Protein AF-A0A9I9CJ62-F1 (afdb_monomer_lite)

Radius of gyration: 16.14 Å; chains: 1; bounding box: 42×41×37 Å

Secondary structure (DSSP, 8-state):
-EE--EE-TTT--EE--SSB--EEEEPPTT-SHHHHHHHHHHHHHHT--GGGPPPPEEEE--TT--B-S--SSPPTTSHHHHHH-----------S--SS------TTS---TTTTGGGHHHHHHHHTT-

Structure (mmCIF, N/CA/C/O backbone):
data_AF-A0A9I9CJ62-F1
#
_entry.id   AF-A0A9I9CJ62-F1
#
loop_
_atom_site.group_PDB
_atom_site.id
_atom_site.type_symbol
_atom_site.label_atom_id
_atom_site.label_alt_id
_atom_site.label_comp_id
_atom_site.label_asym_id
_atom_site.label_entity_id
_atom_site.label_seq_id
_atom_site.pdbx_PDB_ins_code
_atom_site.Cartn_x
_atom_site.Cartn_y
_atom_site.Cartn_z
_atom_site.occupancy
_atom_site.B_iso_or_equiv
_atom_site.auth_seq_id
_atom_site.auth_comp_id
_atom_site.auth_asym_id
_atom_site.auth_atom_id
_atom_site.pdbx_PDB_model_num
ATOM 1 N N . MET A 1 1 ? 5.105 10.582 -12.001 1.00 73.31 1 MET A N 1
ATOM 2 C CA . MET A 1 1 ? 5.337 9.740 -10.798 1.00 73.31 1 MET A CA 1
ATOM 3 C C . MET A 1 1 ? 6.834 9.697 -10.503 1.00 73.31 1 MET A C 1
ATOM 5 O O . MET A 1 1 ? 7.596 10.120 -11.362 1.00 73.31 1 MET A O 1
ATOM 9 N N . LYS A 1 2 ? 7.266 9.272 -9.307 1.00 86.75 2 LYS A N 1
ATOM 10 C CA . LYS A 1 2 ? 8.698 9.138 -8.959 1.00 86.75 2 LYS A CA 1
ATOM 11 C C . LYS A 1 2 ? 9.039 7.679 -8.663 1.00 86.75 2 LYS A C 1
ATOM 13 O O . LYS A 1 2 ? 8.138 6.901 -8.360 1.00 86.75 2 LYS A O 1
ATOM 18 N N . ARG A 1 3 ? 10.320 7.308 -8.740 1.00 90.50 3 ARG A N 1
ATOM 19 C CA . ARG A 1 3 ? 10.790 5.971 -8.348 1.00 90.50 3 ARG A CA 1
ATOM 20 C C . ARG A 1 3 ? 10.329 5.651 -6.923 1.00 90.50 3 ARG A C 1
ATOM 22 O O . ARG A 1 3 ? 10.517 6.469 -6.024 1.00 90.50 3 ARG A O 1
ATOM 29 N N . SER A 1 4 ? 9.707 4.488 -6.728 1.00 87.44 4 SER A N 1
AT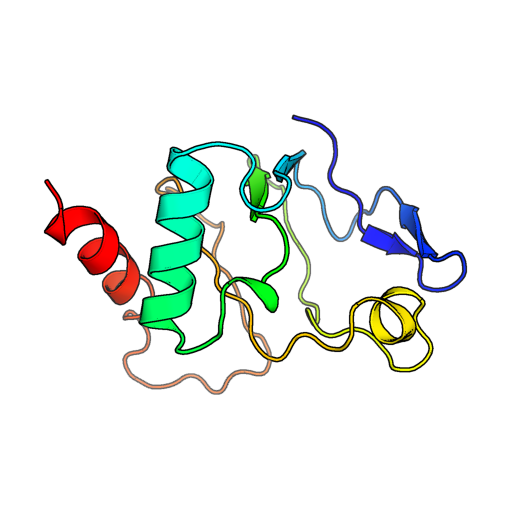OM 30 C CA . SER A 1 4 ? 9.293 4.051 -5.397 1.00 87.44 4 SER A CA 1
ATOM 31 C C . SER A 1 4 ? 10.512 3.727 -4.539 1.00 87.44 4 SER A C 1
ATOM 33 O O . SER A 1 4 ? 11.499 3.174 -5.022 1.00 87.44 4 SER A O 1
ATOM 35 N N . LEU A 1 5 ? 10.414 4.059 -3.256 1.00 83.94 5 LEU A N 1
ATOM 36 C CA . LEU A 1 5 ? 11.443 3.774 -2.266 1.00 83.94 5 LEU A CA 1
ATOM 37 C C . LEU A 1 5 ? 10.983 2.641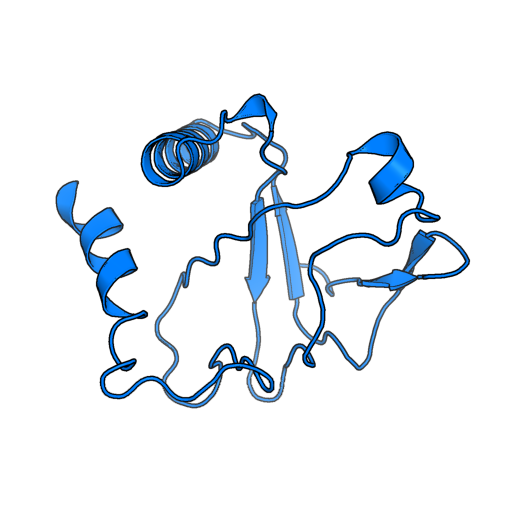 -1.345 1.00 83.94 5 LEU A C 1
ATOM 39 O O . LEU A 1 5 ? 9.782 2.381 -1.191 1.00 83.94 5 LEU A O 1
ATOM 43 N N . VAL A 1 6 ? 11.955 1.977 -0.733 1.00 78.38 6 VAL A N 1
ATOM 44 C CA . VAL A 1 6 ? 11.757 1.102 0.428 1.00 78.38 6 VAL A CA 1
ATOM 45 C C . VAL A 1 6 ? 12.431 1.744 1.636 1.00 78.38 6 VAL A C 1
ATOM 47 O O . VAL A 1 6 ? 13.410 2.474 1.473 1.00 78.38 6 VAL A O 1
ATOM 50 N N . SER A 1 7 ? 11.914 1.506 2.840 1.00 74.75 7 SER A N 1
ATOM 51 C CA . SER A 1 7 ? 12.589 1.966 4.057 1.00 74.75 7 SER A CA 1
ATOM 52 C C . SER A 1 7 ? 13.845 1.140 4.299 1.00 74.75 7 SER A C 1
ATOM 54 O O . SER A 1 7 ? 13.782 -0.087 4.379 1.00 74.75 7 SER A O 1
ATOM 56 N N . ASP A 1 8 ? 14.976 1.822 4.448 1.00 73.44 8 ASP A N 1
ATOM 57 C CA . ASP A 1 8 ? 16.202 1.207 4.931 1.00 73.44 8 ASP A CA 1
ATOM 58 C C . ASP A 1 8 ? 16.030 0.709 6.367 1.00 73.44 8 ASP A C 1
ATOM 60 O O . ASP A 1 8 ? 15.537 1.437 7.227 1.00 73.44 8 ASP A O 1
ATOM 64 N N . GLN A 1 9 ? 16.484 -0.507 6.653 1.00 64.50 9 GLN A N 1
ATOM 65 C CA . GLN A 1 9 ? 16.305 -1.114 7.975 1.00 64.50 9 GLN A CA 1
ATOM 66 C C . GLN A 1 9 ? 17.226 -0.520 9.049 1.00 64.50 9 GLN A C 1
ATOM 68 O O . GLN A 1 9 ? 16.964 -0.703 10.234 1.00 64.50 9 GLN A O 1
ATOM 73 N N . LYS A 1 10 ? 18.311 0.163 8.657 1.00 64.69 10 LYS A N 1
ATOM 74 C CA . LYS A 1 10 ? 19.288 0.739 9.596 1.00 64.69 10 LYS A CA 1
ATOM 75 C C . LYS A 1 10 ? 19.092 2.240 9.786 1.00 64.69 10 LYS A C 1
ATOM 77 O O . LYS A 1 10 ? 19.089 2.725 10.912 1.00 64.69 10 LYS A O 1
ATOM 82 N N . SER A 1 11 ? 18.936 2.972 8.689 1.00 61.94 11 SER A N 1
ATOM 83 C CA . SER A 1 11 ? 18.844 4.434 8.672 1.00 61.94 11 SER A CA 1
ATOM 84 C C . SER A 1 11 ? 17.415 4.967 8.586 1.00 61.94 11 SER A C 1
ATOM 86 O O . SER A 1 11 ? 17.224 6.171 8.738 1.00 61.94 11 SER A O 1
ATOM 88 N N . TRP A 1 12 ? 16.423 4.107 8.316 1.00 62.78 12 TRP A N 1
ATOM 89 C CA . TRP A 1 12 ? 15.007 4.462 8.122 1.00 62.78 12 TRP A CA 1
ATOM 90 C C . TRP A 1 12 ? 14.741 5.466 6.990 1.00 62.78 12 TRP A C 1
ATOM 92 O O . TRP A 1 12 ? 13.610 5.916 6.804 1.00 62.78 12 TRP A O 1
ATOM 102 N N . LYS A 1 13 ? 15.763 5.782 6.186 1.00 71.38 13 LYS A N 1
ATOM 103 C CA . LYS A 1 13 ? 15.654 6.621 4.991 1.00 71.38 13 LYS A CA 1
ATOM 104 C C . LYS A 1 13 ? 15.087 5.817 3.825 1.00 71.38 13 LYS A C 1
ATOM 106 O O . LYS A 1 13 ? 15.237 4.599 3.754 1.00 71.38 13 LYS A O 1
ATOM 111 N N . GLY A 1 14 ? 14.443 6.510 2.890 1.00 73.88 14 GLY A N 1
ATOM 112 C CA . GLY A 1 14 ? 13.988 5.893 1.650 1.00 73.88 14 GLY A CA 1
ATOM 113 C C . GLY A 1 14 ? 15.171 5.563 0.738 1.00 73.88 14 GLY A C 1
ATOM 114 O O . GLY A 1 14 ? 15.943 6.455 0.392 1.00 73.88 14 GLY A O 1
ATOM 115 N N . LEU A 1 15 ? 15.292 4.302 0.331 1.00 81.50 15 LEU A N 1
ATOM 116 C CA . LEU A 1 15 ? 16.310 3.828 -0.604 1.00 81.50 15 LEU A CA 1
ATOM 117 C C . LEU A 1 15 ? 15.679 3.320 -1.896 1.00 81.50 15 LEU A C 1
ATOM 119 O O . LEU A 1 15 ? 14.604 2.711 -1.897 1.00 81.50 15 LEU A O 1
ATOM 123 N N . VAL A 1 16 ? 16.378 3.551 -3.007 1.00 82.75 16 VAL A N 1
ATOM 124 C CA . VAL A 1 16 ? 16.083 2.871 -4.269 1.00 82.75 16 VAL A CA 1
ATOM 125 C C . VAL A 1 16 ? 16.454 1.402 -4.101 1.00 82.75 16 VAL A C 1
ATOM 127 O O . VAL A 1 16 ? 17.532 1.083 -3.609 1.00 82.75 16 VAL A O 1
ATOM 130 N N . SER A 1 17 ? 15.554 0.511 -4.506 1.00 85.69 17 SER A N 1
ATOM 131 C CA . SER A 1 17 ? 15.728 -0.929 -4.342 1.00 85.69 17 SER A CA 1
ATOM 132 C C . SER A 1 17 ? 15.608 -1.666 -5.672 1.00 85.69 17 SER A C 1
ATOM 134 O O . SER A 1 17 ? 14.870 -1.248 -6.571 1.00 85.69 17 SER A O 1
ATOM 136 N N . SER A 1 18 ? 16.325 -2.785 -5.776 1.00 87.75 18 SER A N 1
ATOM 137 C CA . SER A 1 18 ? 16.118 -3.819 -6.794 1.00 87.75 18 SER A CA 1
ATOM 138 C C . SER A 1 18 ? 14.924 -4.724 -6.469 1.00 87.75 18 SER A C 1
ATOM 140 O O . SER A 1 18 ? 14.365 -5.336 -7.375 1.00 87.75 18 SER A O 1
ATOM 142 N N . HIS A 1 19 ? 14.494 -4.772 -5.202 1.00 87.62 19 HIS A N 1
ATOM 143 C CA . HIS A 1 19 ? 13.354 -5.572 -4.752 1.00 87.62 19 HIS A CA 1
ATOM 144 C C . HIS A 1 19 ? 12.014 -4.909 -5.046 1.00 87.62 19 HIS A C 1
ATOM 146 O O . HIS A 1 19 ? 11.033 -5.610 -5.251 1.00 87.62 19 HIS A O 1
ATOM 152 N N . ARG A 1 20 ? 11.963 -3.570 -5.082 1.00 91.00 20 ARG A N 1
ATOM 153 C CA . ARG A 1 20 ? 10.782 -2.792 -5.474 1.00 91.00 20 ARG A CA 1
ATOM 154 C C . ARG A 1 20 ? 11.139 -1.876 -6.625 1.00 91.00 20 ARG A C 1
ATOM 156 O O . ARG A 1 20 ? 11.849 -0.886 -6.438 1.00 91.00 20 ARG A O 1
ATOM 163 N N . THR A 1 21 ? 10.612 -2.187 -7.802 1.00 93.38 21 THR A N 1
ATOM 164 C CA . THR A 1 21 ? 10.991 -1.496 -9.033 1.00 93.38 21 THR A CA 1
ATOM 165 C C . THR A 1 21 ? 9.890 -0.647 -9.658 1.00 93.38 21 THR A C 1
ATOM 167 O O . THR A 1 21 ? 10.073 -0.145 -10.760 1.00 93.38 21 THR A O 1
ATOM 170 N N . SER A 1 22 ? 8.799 -0.400 -8.932 1.00 93.75 22 SER A N 1
ATOM 171 C CA . SER A 1 22 ? 7.713 0.484 -9.361 1.00 93.75 22 SER A CA 1
ATOM 172 C C . SER A 1 22 ? 8.098 1.963 -9.395 1.00 93.75 22 SER A C 1
ATOM 174 O O . SER A 1 22 ? 9.054 2.422 -8.755 1.00 93.75 22 SER A O 1
ATOM 176 N N . THR A 1 23 ? 7.259 2.742 -10.068 1.00 95.25 23 THR A N 1
ATOM 177 C CA 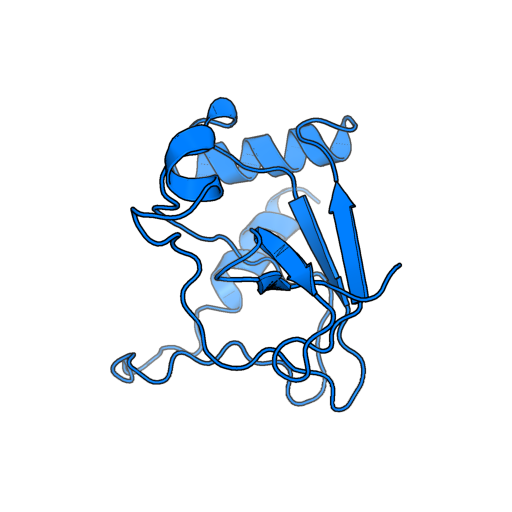. THR A 1 23 ? 7.086 4.166 -9.771 1.00 95.25 23 THR A CA 1
ATOM 178 C C . THR A 1 23 ? 5.826 4.371 -8.938 1.00 95.25 23 THR A C 1
ATOM 180 O O . THR A 1 23 ? 4.967 3.497 -8.857 1.00 95.25 23 THR A O 1
ATOM 183 N N . GLY A 1 24 ? 5.706 5.512 -8.269 1.00 93.38 24 GLY A N 1
ATOM 184 C CA . GLY A 1 24 ? 4.510 5.795 -7.497 1.00 93.38 24 GLY A CA 1
ATOM 185 C C . GLY A 1 24 ? 4.371 7.230 -7.029 1.00 93.38 24 GLY A C 1
ATOM 186 O O . GLY A 1 24 ? 5.171 8.119 -7.359 1.00 93.38 24 GLY A O 1
ATOM 187 N N . ARG A 1 25 ? 3.305 7.439 -6.260 1.00 93.06 25 ARG A N 1
ATOM 188 C CA . ARG A 1 25 ? 2.966 8.688 -5.586 1.00 93.06 25 ARG A CA 1
ATOM 189 C C . ARG A 1 25 ? 2.219 8.379 -4.295 1.00 93.06 25 ARG A C 1
ATOM 191 O O . ARG A 1 25 ? 1.318 7.550 -4.285 1.00 93.06 25 ARG A O 1
ATOM 198 N N . PHE A 1 26 ? 2.576 9.091 -3.235 1.00 92.56 26 PHE A N 1
ATOM 199 C CA . PHE A 1 26 ? 1.805 9.102 -2.002 1.00 92.56 26 PHE A CA 1
ATOM 200 C C . PHE A 1 26 ? 0.789 10.244 -2.052 1.00 92.56 26 PHE A C 1
ATOM 202 O O . PHE A 1 26 ? 1.140 11.365 -2.438 1.00 92.56 26 PHE A O 1
ATOM 209 N N . LEU A 1 27 ? -0.456 9.951 -1.698 1.00 94.50 27 LEU A N 1
ATOM 210 C CA . LEU A 1 27 ? -1.488 10.942 -1.438 1.00 94.50 27 LEU A CA 1
ATOM 211 C C . LEU A 1 27 ? -1.631 11.081 0.071 1.00 94.50 27 LEU A C 1
ATOM 213 O O . LEU A 1 27 ? -1.751 10.084 0.781 1.00 94.50 27 LEU A O 1
ATOM 217 N N . VAL A 1 28 ? -1.614 12.315 0.563 1.00 94.38 28 VAL A N 1
ATOM 218 C CA . VAL A 1 28 ? -1.828 12.558 1.993 1.00 94.38 28 VAL A CA 1
ATOM 219 C C . VAL A 1 28 ? -3.265 12.204 2.374 1.00 94.38 28 VAL A C 1
ATOM 221 O O . VAL A 1 28 ? -4.176 12.311 1.548 1.00 94.38 28 VAL A O 1
ATOM 224 N N . LYS A 1 29 ? -3.477 11.786 3.625 1.00 94.31 29 LYS A N 1
ATOM 225 C CA . LYS A 1 29 ? -4.815 11.432 4.105 1.00 94.31 29 LYS A CA 1
ATOM 226 C C . LYS A 1 29 ? -5.782 12.595 3.902 1.00 94.31 29 LYS A C 1
ATOM 228 O O . LYS A 1 29 ? -5.451 13.742 4.202 1.00 94.31 29 LYS A O 1
ATOM 233 N N . GLY A 1 30 ? -6.954 12.306 3.348 1.00 96.56 30 GLY A N 1
ATOM 234 C CA . GLY A 1 30 ? -7.986 13.300 3.092 1.00 96.56 30 GLY A CA 1
ATOM 235 C C . GLY A 1 30 ? -7.602 14.418 2.115 1.00 96.56 30 GLY A C 1
ATOM 236 O O . GLY A 1 30 ? -8.246 15.468 2.142 1.00 96.56 30 GLY A O 1
ATOM 237 N N . GLN A 1 31 ? -6.602 14.213 1.242 1.00 97.06 31 GLN A N 1
ATOM 238 C CA . GLN A 1 31 ? -6.047 15.243 0.345 1.00 97.06 31 GLN A CA 1
ATOM 239 C C . GLN A 1 31 ? -7.106 16.029 -0.448 1.00 97.06 31 GLN A C 1
ATOM 241 O O . GLN A 1 31 ? -6.968 17.232 -0.648 1.00 97.06 31 GLN A O 1
ATOM 246 N N . ASN A 1 32 ? -8.152 15.362 -0.940 1.00 97.44 32 ASN A N 1
ATOM 247 C CA . ASN A 1 32 ? -9.269 15.991 -1.647 1.00 97.44 32 ASN A CA 1
ATOM 248 C C . ASN A 1 32 ? -10.571 15.196 -1.433 1.00 97.44 32 ASN A C 1
ATOM 250 O O . ASN A 1 32 ? -10.574 14.155 -0.776 1.00 97.44 32 ASN A O 1
ATOM 254 N N . GLN A 1 33 ? -11.690 15.687 -1.978 1.00 97.81 33 GLN A N 1
ATOM 255 C CA . GLN A 1 33 ? -13.004 15.060 -1.789 1.00 97.81 33 GLN A CA 1
ATOM 256 C C . GLN A 1 33 ? -13.068 13.627 -2.335 1.00 97.81 33 GLN A C 1
ATOM 258 O O . GLN A 1 33 ? -13.718 12.777 -1.732 1.00 97.81 33 GLN A O 1
ATOM 263 N N . LEU A 1 34 ? -12.387 13.335 -3.446 1.00 96.50 34 LEU A N 1
ATOM 264 C CA . LEU A 1 34 ? -12.329 11.981 -3.995 1.00 96.50 34 LEU A CA 1
ATOM 265 C C . LEU A 1 34 ? -11.586 11.031 -3.048 1.00 96.50 34 LEU A C 1
ATOM 267 O O . LEU A 1 34 ? -12.129 9.985 -2.706 1.00 96.50 34 LEU A O 1
ATOM 271 N N . VAL A 1 35 ? -10.399 11.423 -2.579 1.00 96.94 35 VAL A N 1
ATOM 272 C CA . VAL A 1 35 ? -9.593 10.638 -1.630 1.00 96.94 35 VAL A CA 1
ATOM 273 C C . VAL A 1 35 ? -10.377 10.361 -0.347 1.00 96.94 35 VAL A C 1
ATOM 275 O O . VAL A 1 35 ? -10.473 9.208 0.054 1.00 96.94 35 VAL A O 1
ATOM 278 N N . ARG A 1 36 ? -11.050 11.373 0.220 1.00 97.81 36 ARG A N 1
ATOM 279 C CA . ARG A 1 36 ? -11.896 11.199 1.415 1.00 97.81 36 ARG A CA 1
ATOM 280 C C . ARG A 1 36 ? -13.029 10.195 1.205 1.00 97.81 36 ARG A C 1
ATOM 282 O O . ARG A 1 36 ? -13.324 9.412 2.101 1.00 97.81 36 ARG A O 1
ATOM 289 N N . ARG A 1 37 ? -13.674 10.204 0.032 1.00 98.12 37 ARG A N 1
ATOM 290 C CA . ARG A 1 37 ? -14.730 9.227 -0.289 1.00 98.12 37 ARG A CA 1
ATOM 291 C C . ARG A 1 37 ? -14.179 7.805 -0.366 1.00 98.12 37 ARG A C 1
ATOM 293 O O . ARG A 1 37 ? -14.821 6.895 0.144 1.00 98.12 37 ARG A O 1
ATOM 300 N N . ILE A 1 38 ? -13.006 7.624 -0.971 1.00 96.81 38 ILE A N 1
ATOM 301 C CA . ILE A 1 38 ? -12.342 6.316 -1.059 1.00 96.81 38 ILE A CA 1
ATOM 302 C C . ILE A 1 38 ? -11.966 5.820 0.342 1.00 96.81 38 ILE A C 1
ATOM 304 O O . ILE A 1 38 ? -12.326 4.708 0.708 1.00 96.81 38 ILE A O 1
ATOM 308 N N . GLU A 1 39 ? -11.307 6.655 1.148 1.00 97.50 39 GLU A N 1
ATOM 309 C CA . GLU A 1 39 ? -10.911 6.319 2.524 1.00 97.50 39 GLU A CA 1
ATOM 310 C C . GLU A 1 39 ? -12.122 5.951 3.393 1.00 97.50 39 GLU A C 1
ATOM 312 O O . GLU A 1 39 ? -12.070 4.966 4.127 1.00 97.50 39 GLU A O 1
ATOM 317 N N . LYS A 1 40 ? -13.240 6.677 3.254 1.00 97.56 40 LYS A N 1
ATOM 318 C CA . LYS A 1 40 ? -14.491 6.357 3.953 1.00 97.56 40 LYS A CA 1
ATOM 319 C C . LYS A 1 40 ? -15.037 4.978 3.564 1.00 97.56 40 LYS A C 1
ATOM 321 O O . LYS A 1 40 ? -15.366 4.199 4.449 1.00 97.56 40 LYS A O 1
ATOM 326 N N . ARG A 1 41 ? -15.080 4.649 2.268 1.00 97.31 41 ARG A N 1
ATOM 327 C CA . ARG A 1 41 ? -15.532 3.323 1.800 1.00 97.31 41 ARG A CA 1
ATOM 328 C C . ARG A 1 41 ? -14.630 2.196 2.303 1.00 97.31 41 ARG A C 1
ATOM 330 O O . ARG A 1 41 ? -15.120 1.133 2.663 1.00 97.31 41 ARG A O 1
ATOM 337 N N . ILE A 1 42 ? -13.316 2.426 2.353 1.00 95.94 42 ILE A N 1
ATOM 338 C CA . ILE A 1 42 ? -12.362 1.463 2.923 1.00 95.94 42 ILE A CA 1
ATOM 339 C C . ILE A 1 42 ? -12.665 1.241 4.407 1.00 95.94 42 ILE A C 1
ATOM 341 O O . ILE A 1 42 ? -12.696 0.095 4.853 1.00 95.94 42 ILE A O 1
ATOM 345 N N . ALA A 1 43 ? -12.913 2.310 5.163 1.00 96.19 43 ALA A N 1
ATOM 346 C CA . ALA A 1 43 ? -13.257 2.208 6.577 1.00 96.19 43 ALA A CA 1
ATOM 347 C C . ALA A 1 43 ? -14.566 1.437 6.804 1.00 96.19 43 ALA A C 1
ATOM 349 O O . ALA A 1 43 ? -14.611 0.546 7.647 1.00 96.19 43 ALA A O 1
ATOM 350 N N . GLU A 1 44 ? -15.600 1.719 6.008 1.00 96.12 44 GLU A N 1
ATOM 351 C CA . GLU A 1 44 ? -16.883 1.004 6.049 1.00 96.12 44 GLU A CA 1
ATOM 352 C C . GLU A 1 44 ? -16.718 -0.488 5.716 1.00 96.12 44 GLU A C 1
ATOM 354 O O . GLU A 1 44 ? -17.256 -1.335 6.420 1.00 96.12 44 GLU A O 1
ATOM 359 N N . PHE A 1 45 ? -15.923 -0.823 4.695 1.00 94.94 45 PHE A N 1
ATOM 360 C CA . PHE A 1 45 ? -15.679 -2.209 4.281 1.00 94.94 45 PHE A CA 1
ATOM 361 C C . PHE A 1 45 ? -14.854 -3.010 5.297 1.00 94.94 45 PHE A C 1
ATOM 363 O O . PHE A 1 45 ? -15.083 -4.198 5.507 1.00 94.94 45 PHE A O 1
ATOM 370 N N . THR A 1 46 ? -13.855 -2.371 5.906 1.00 91.31 46 THR A N 1
ATOM 371 C CA . THR A 1 46 ? -12.913 -3.038 6.818 1.00 91.31 46 THR A CA 1
ATOM 372 C C . THR A 1 46 ? -13.336 -2.979 8.282 1.00 91.31 46 THR A C 1
ATOM 374 O O . THR A 1 46 ? -12.730 -3.663 9.103 1.00 91.31 46 THR A O 1
ATOM 377 N N . PHE A 1 47 ? -14.340 -2.162 8.614 1.00 95.19 47 PHE A N 1
ATOM 378 C CA . PHE A 1 47 ? -14.711 -1.793 9.984 1.00 95.19 47 PHE A CA 1
ATOM 379 C C . PHE A 1 47 ? -13.558 -1.159 10.789 1.00 95.19 47 PHE A C 1
ATOM 381 O O . PHE A 1 47 ? -13.556 -1.190 12.020 1.00 95.19 47 PHE A O 1
ATOM 388 N N . ILE A 1 48 ? -12.572 -0.567 10.105 1.00 94.31 48 ILE A N 1
ATOM 389 C CA . ILE A 1 48 ? -11.442 0.145 10.714 1.00 94.31 48 ILE A CA 1
ATOM 390 C C . ILE A 1 48 ? -11.651 1.655 10.519 1.00 94.31 48 ILE A C 1
ATOM 392 O O . ILE A 1 48 ? -11.840 2.080 9.380 1.00 94.31 48 ILE A O 1
ATOM 396 N N . PRO A 1 49 ? -11.583 2.493 11.574 1.00 96.50 49 PRO A N 1
ATOM 397 C CA . PRO A 1 49 ? -11.763 3.940 11.440 1.00 96.50 49 PRO A CA 1
ATOM 398 C C . PRO A 1 49 ? -10.758 4.590 10.476 1.00 96.50 49 PRO A C 1
ATOM 400 O O . PRO A 1 49 ? -9.594 4.185 10.400 1.00 96.50 49 PRO A O 1
ATOM 403 N N . VAL A 1 50 ? -11.180 5.645 9.771 1.00 96.25 50 VAL A N 1
ATOM 404 C CA . VAL A 1 50 ? -10.340 6.384 8.802 1.00 96.25 50 VAL A CA 1
ATOM 405 C C . VAL A 1 50 ? -9.084 6.959 9.473 1.00 96.25 50 VAL A C 1
ATOM 407 O O . VAL A 1 50 ? -8.019 7.085 8.864 1.00 96.25 50 VAL A O 1
ATOM 410 N N . GLU A 1 51 ? -9.180 7.290 10.757 1.00 94.81 51 GLU A N 1
ATOM 411 C CA . GLU A 1 51 ? -8.100 7.821 11.581 1.00 94.81 51 GLU A CA 1
ATOM 412 C C . GLU A 1 51 ? -6.918 6.848 11.662 1.00 94.81 51 GLU A C 1
ATOM 414 O O . GLU A 1 51 ? -5.771 7.301 11.643 1.00 94.81 51 GLU A O 1
ATOM 419 N N . ASN A 1 52 ? -7.191 5.541 11.643 1.00 93.62 52 ASN A N 1
ATOM 420 C CA . ASN A 1 52 ? -6.201 4.467 11.708 1.00 93.62 52 ASN A CA 1
ATOM 421 C C . ASN A 1 52 ? -5.567 4.157 10.340 1.00 93.62 52 ASN A C 1
ATOM 423 O O . ASN A 1 52 ? -4.576 3.431 10.272 1.00 93.62 52 ASN A O 1
ATOM 427 N N . GLY A 1 53 ? -6.126 4.691 9.251 1.00 91.75 53 GLY A N 1
ATOM 428 C CA . GLY A 1 53 ? -5.586 4.539 7.906 1.00 91.75 53 GLY A CA 1
ATOM 429 C C . GLY A 1 53 ? -4.367 5.430 7.642 1.00 91.75 53 GLY A C 1
ATOM 430 O O . GLY A 1 53 ? -4.300 6.592 8.067 1.00 91.75 53 GLY A O 1
ATOM 431 N N . GLU A 1 54 ? -3.421 4.889 6.872 1.00 92.38 54 GLU A N 1
ATOM 432 C CA . GLU A 1 54 ? -2.381 5.669 6.197 1.00 92.38 54 GLU A CA 1
ATOM 433 C C . GLU A 1 54 ? -2.948 6.368 4.948 1.00 92.38 54 GLU A C 1
ATOM 435 O O . GLU A 1 54 ? -3.985 5.977 4.413 1.00 92.38 54 GLU A O 1
ATOM 440 N N . GLY A 1 55 ? -2.245 7.390 4.449 1.00 93.06 55 GLY A N 1
ATOM 441 C CA . GLY A 1 55 ? -2.551 7.970 3.138 1.00 93.06 55 GLY A CA 1
ATOM 442 C C . GLY A 1 55 ? -2.361 6.961 1.994 1.00 93.06 55 GLY A C 1
ATOM 443 O O . GLY A 1 55 ? -1.625 5.979 2.115 1.00 93.06 55 GLY A O 1
ATOM 444 N N . LEU A 1 56 ? -3.022 7.198 0.860 1.00 95.56 56 LEU A N 1
ATOM 445 C CA . LEU A 1 56 ? -3.036 6.247 -0.253 1.00 95.56 56 LEU A CA 1
ATOM 446 C C . LEU A 1 56 ? -1.691 6.207 -0.996 1.00 95.56 56 LEU A C 1
ATOM 448 O O . LEU A 1 56 ? -1.158 7.233 -1.425 1.00 95.56 56 LEU A O 1
ATOM 452 N N . SER A 1 57 ? -1.173 4.998 -1.224 1.00 94.50 57 SER A N 1
ATOM 453 C CA . SER A 1 57 ? 0.029 4.758 -2.029 1.00 94.50 57 SER A CA 1
ATOM 454 C C . SER A 1 57 ? -0.356 4.272 -3.425 1.00 94.50 57 SER A C 1
ATOM 456 O O . SER A 1 57 ? -0.802 3.140 -3.593 1.00 94.50 57 SER A O 1
ATOM 458 N N . ILE A 1 58 ? -0.187 5.129 -4.433 1.00 94.81 58 ILE A N 1
ATOM 459 C CA . ILE A 1 58 ? -0.422 4.783 -5.839 1.00 94.81 58 ILE A CA 1
ATOM 460 C C . ILE A 1 58 ? 0.875 4.243 -6.425 1.00 94.81 58 ILE A C 1
ATOM 462 O O . ILE A 1 58 ? 1.904 4.924 -6.380 1.00 94.81 58 ILE A O 1
ATOM 466 N N . LEU A 1 59 ? 0.815 3.044 -7.002 1.00 94.50 59 LEU A N 1
ATOM 467 C CA . LEU A 1 59 ? 1.955 2.354 -7.596 1.00 94.50 59 LEU A CA 1
ATOM 468 C C . LEU A 1 59 ? 1.668 2.012 -9.052 1.00 94.50 59 LEU A C 1
ATOM 470 O O . LEU A 1 59 ? 0.578 1.560 -9.385 1.00 94.50 59 LEU A O 1
ATOM 474 N N . HIS A 1 60 ? 2.672 2.211 -9.895 1.00 94.25 60 HIS A N 1
ATOM 475 C CA . HIS A 1 60 ? 2.643 1.884 -11.309 1.00 94.25 60 HIS A CA 1
ATOM 476 C C . HIS A 1 60 ? 3.842 0.999 -11.644 1.00 94.25 60 HIS A C 1
ATOM 478 O O . HIS A 1 60 ? 4.986 1.344 -11.318 1.00 94.25 60 HIS A O 1
ATOM 484 N N . TYR A 1 61 ? 3.548 -0.139 -12.268 1.00 93.44 61 TYR A N 1
ATOM 485 C CA . TYR A 1 61 ? 4.510 -1.155 -12.667 1.00 93.44 61 TYR A CA 1
ATOM 486 C C . TYR A 1 61 ? 4.499 -1.272 -14.187 1.00 93.44 61 TYR A C 1
ATOM 488 O O . TYR A 1 61 ? 3.472 -1.593 -14.779 1.00 93.44 61 TYR A O 1
ATOM 496 N N . GLU A 1 62 ? 5.644 -1.017 -14.806 1.00 94.38 62 GLU A N 1
ATOM 497 C CA . GLU A 1 62 ? 5.869 -1.322 -16.218 1.00 94.38 62 GLU A CA 1
ATOM 498 C C . GLU A 1 62 ? 6.223 -2.802 -16.414 1.00 94.38 62 GLU A C 1
ATOM 500 O O . GLU A 1 62 ? 6.497 -3.532 -15.456 1.00 94.38 62 GLU A O 1
ATOM 505 N N . VAL A 1 63 ? 6.254 -3.248 -17.672 1.00 94.12 63 VAL A N 1
ATOM 506 C CA . VAL A 1 63 ? 6.674 -4.610 -18.027 1.00 94.12 63 VAL A CA 1
ATOM 507 C C . VAL A 1 63 ? 8.055 -4.905 -17.428 1.00 94.12 63 VAL A C 1
ATOM 509 O O . VAL A 1 63 ? 8.995 -4.126 -17.569 1.00 94.12 63 VAL A O 1
ATOM 512 N N . GLY A 1 64 ? 8.166 -6.033 -16.723 1.00 92.69 64 GLY A N 1
ATOM 513 C CA . GLY A 1 64 ? 9.390 -6.453 -16.033 1.00 92.69 64 GLY A CA 1
ATOM 514 C C . GLY A 1 64 ? 9.619 -5.811 -14.658 1.00 92.69 64 GLY A C 1
ATOM 515 O O . GLY A 1 64 ? 10.538 -6.221 -13.945 1.00 92.69 64 GLY A O 1
ATOM 516 N N . GLN A 1 65 ? 8.796 -4.844 -14.235 1.00 94.56 65 GLN A N 1
ATOM 517 C CA . GLN A 1 65 ? 8.853 -4.314 -12.874 1.00 94.56 65 GLN A CA 1
ATOM 518 C C . GLN A 1 65 ? 8.140 -5.237 -11.881 1.00 94.56 65 GLN A C 1
ATOM 520 O O . GLN A 1 65 ? 7.210 -5.964 -12.219 1.00 94.56 65 GLN A O 1
ATOM 525 N N . LYS A 1 66 ? 8.588 -5.207 -10.625 1.00 90.94 66 LYS A N 1
ATOM 526 C CA . LYS A 1 66 ? 8.139 -6.129 -9.583 1.00 90.94 66 LYS A CA 1
ATOM 527 C C . LYS A 1 66 ? 8.245 -5.538 -8.187 1.00 90.94 66 LYS A C 1
ATOM 529 O O . LYS A 1 66 ? 8.917 -4.526 -7.954 1.00 90.94 66 LYS A O 1
ATOM 534 N N . PHE A 1 67 ? 7.588 -6.216 -7.255 1.00 92.06 67 PHE A N 1
ATOM 535 C CA . PHE A 1 67 ? 7.908 -6.136 -5.842 1.00 92.06 67 PHE A CA 1
ATOM 536 C C . PHE A 1 67 ? 8.086 -7.558 -5.313 1.00 92.06 67 PHE A C 1
ATOM 538 O O . PHE A 1 67 ? 7.145 -8.348 -5.350 1.00 92.06 67 PHE A O 1
ATOM 545 N N . ASP A 1 68 ? 9.295 -7.891 -4.868 1.00 91.12 68 ASP A N 1
ATOM 546 C CA . ASP A 1 68 ? 9.574 -9.192 -4.265 1.00 91.12 68 ASP A CA 1
ATOM 547 C C . ASP A 1 68 ? 8.708 -9.421 -3.003 1.00 91.12 68 ASP A C 1
ATOM 549 O O . ASP A 1 68 ? 8.320 -8.450 -2.334 1.00 91.12 68 ASP A O 1
ATOM 553 N N . PRO A 1 69 ? 8.389 -10.686 -2.659 1.00 88.88 69 PRO A N 1
ATOM 554 C CA . PRO A 1 69 ? 7.596 -11.011 -1.477 1.00 88.88 69 PRO A CA 1
ATOM 555 C C . PRO A 1 69 ? 8.164 -10.386 -0.198 1.00 88.88 69 PRO A C 1
ATOM 557 O O . PRO A 1 69 ? 9.360 -10.474 0.079 1.00 88.88 69 PRO A O 1
ATOM 560 N N . HIS A 1 70 ? 7.292 -9.761 0.588 1.00 89.25 70 HIS A N 1
ATOM 561 C CA . HIS A 1 70 ? 7.649 -9.050 1.812 1.00 89.25 70 HIS A CA 1
ATOM 562 C C . HIS A 1 70 ? 6.465 -9.016 2.782 1.00 89.25 70 HIS A C 1
ATOM 564 O O . HIS A 1 70 ? 5.349 -9.417 2.448 1.00 89.25 70 HIS A O 1
ATOM 570 N N . TYR A 1 71 ? 6.730 -8.507 3.982 1.00 88.62 71 TYR A N 1
ATOM 571 C CA . TYR A 1 71 ? 5.712 -8.205 4.975 1.00 88.62 71 TYR A CA 1
ATOM 572 C C . TYR A 1 71 ? 5.429 -6.704 5.008 1.00 88.62 71 TYR A C 1
ATOM 574 O O . TYR A 1 71 ? 6.361 -5.901 4.984 1.00 88.62 71 TYR A O 1
ATOM 582 N N . ASP A 1 72 ? 4.151 -6.340 5.109 1.00 88.25 72 ASP A N 1
ATOM 583 C CA . ASP A 1 72 ? 3.730 -4.942 5.259 1.00 88.25 72 ASP A CA 1
ATOM 584 C C . ASP A 1 72 ? 3.900 -4.429 6.695 1.00 88.25 72 ASP A C 1
ATOM 586 O O . ASP A 1 72 ? 3.955 -3.214 6.908 1.00 88.25 72 ASP A O 1
ATOM 590 N N . TYR A 1 73 ? 3.985 -5.337 7.673 1.00 84.94 73 TYR A N 1
ATOM 591 C CA . TYR A 1 73 ? 4.161 -4.987 9.076 1.00 84.94 73 TYR A CA 1
ATOM 592 C C . TYR A 1 73 ? 5.563 -4.432 9.346 1.00 84.94 73 TYR A C 1
ATOM 594 O O . TYR A 1 73 ? 6.565 -4.817 8.740 1.00 84.94 73 TYR A O 1
ATOM 602 N N . SER A 1 74 ? 5.633 -3.526 10.312 1.00 84.38 74 SER A N 1
ATOM 603 C CA . SER A 1 74 ? 6.880 -2.919 10.759 1.00 84.38 74 SER A CA 1
ATOM 604 C C . SER A 1 74 ? 7.507 -3.743 11.881 1.00 84.38 74 SER A C 1
ATOM 606 O O . SER A 1 74 ? 6.802 -4.297 12.725 1.00 84.38 74 SER A O 1
ATOM 608 N N . ARG A 1 75 ? 8.841 -3.831 11.916 1.00 85.06 75 ARG A N 1
ATOM 609 C CA . ARG A 1 75 ? 9.543 -4.459 13.047 1.00 85.06 75 ARG A CA 1
ATOM 610 C C . ARG A 1 75 ? 9.409 -3.590 14.306 1.00 85.06 75 ARG A C 1
ATOM 612 O O . ARG A 1 75 ? 9.450 -2.366 14.151 1.00 85.06 75 ARG A O 1
ATOM 619 N N . PRO A 1 76 ? 9.305 -4.160 15.519 1.00 85.88 76 PRO A N 1
ATOM 620 C CA . PRO A 1 76 ? 9.154 -3.384 16.756 1.00 85.88 76 PRO A CA 1
ATOM 621 C C . PRO A 1 76 ? 10.237 -2.314 16.967 1.00 85.88 76 PRO A C 1
ATOM 623 O O . PRO A 1 76 ? 9.992 -1.251 17.535 1.00 85.88 76 PRO A O 1
ATOM 626 N N . GLU A 1 77 ? 11.446 -2.563 16.468 1.00 84.06 77 GLU A N 1
ATOM 627 C CA . GLU A 1 77 ? 12.587 -1.658 16.602 1.00 84.06 77 GLU A CA 1
ATOM 628 C C . GLU A 1 77 ? 12.520 -0.462 15.642 1.00 84.06 77 GLU A C 1
ATOM 630 O O . GLU A 1 77 ? 13.250 0.516 15.831 1.00 84.06 77 GLU A O 1
ATOM 635 N N . SER A 1 78 ? 11.651 -0.529 14.629 1.00 81.44 78 SER A N 1
ATOM 636 C CA . SER A 1 78 ? 11.556 0.466 13.566 1.00 81.44 78 SER A CA 1
ATOM 637 C C . SER A 1 78 ? 10.981 1.797 14.014 1.00 81.44 78 SER A C 1
ATOM 639 O O . SER A 1 78 ? 10.091 1.867 14.862 1.00 81.44 78 SER A O 1
ATOM 641 N N . PHE A 1 79 ? 11.458 2.868 13.377 1.00 80.69 79 PHE A N 1
ATOM 642 C CA . PHE A 1 79 ? 10.906 4.203 13.581 1.00 80.69 79 PHE A CA 1
ATOM 643 C C . PHE A 1 79 ? 9.398 4.237 13.296 1.00 80.69 79 PHE A C 1
ATOM 645 O O . PHE A 1 79 ? 8.635 4.769 14.099 1.00 80.69 79 PHE A O 1
ATOM 652 N N . ASN A 1 80 ? 8.962 3.603 12.202 1.00 79.62 80 ASN A N 1
ATOM 653 C CA . ASN A 1 80 ? 7.549 3.535 11.828 1.00 79.62 80 ASN A CA 1
ATOM 654 C C . ASN A 1 80 ? 6.709 2.840 12.903 1.00 79.62 80 ASN A C 1
ATOM 656 O O . ASN A 1 80 ? 5.688 3.387 13.294 1.00 79.62 80 ASN A O 1
ATOM 660 N N . PHE A 1 81 ? 7.154 1.699 13.443 1.00 84.75 81 PHE A N 1
ATOM 661 C CA . PHE A 1 81 ? 6.414 1.016 14.509 1.00 84.75 81 PHE A CA 1
ATOM 662 C C . PHE A 1 81 ? 6.248 1.906 15.744 1.00 84.75 81 PHE A C 1
ATOM 664 O O . PHE A 1 81 ? 5.158 2.021 16.293 1.00 84.75 81 PHE A O 1
ATOM 671 N N . LYS A 1 82 ? 7.327 2.577 16.159 1.00 83.94 82 LYS A N 1
ATOM 672 C CA . LYS A 1 82 ? 7.336 3.417 17.365 1.00 83.94 82 LYS A CA 1
ATOM 673 C C . LYS A 1 82 ? 6.520 4.704 17.228 1.00 83.94 82 LYS A C 1
ATOM 675 O O . LYS A 1 82 ? 6.113 5.254 18.243 1.00 83.94 82 LYS A O 1
ATOM 680 N N . THR A 1 83 ? 6.315 5.198 16.007 1.00 79.88 83 THR A N 1
ATOM 681 C CA . THR A 1 83 ? 5.677 6.505 15.758 1.00 79.88 83 THR A CA 1
ATOM 682 C C . THR A 1 83 ? 4.291 6.411 15.131 1.00 79.88 83 THR A C 1
ATOM 684 O O . THR A 1 83 ? 3.428 7.219 15.455 1.00 79.88 83 THR A O 1
ATOM 687 N N . LEU A 1 84 ? 4.068 5.435 14.253 1.00 82.00 84 LEU A N 1
ATOM 688 C CA . LEU A 1 84 ? 2.824 5.238 13.503 1.00 82.00 84 LEU A CA 1
ATOM 689 C C . LEU A 1 84 ? 2.059 3.983 13.952 1.00 82.00 84 LEU A C 1
ATOM 691 O O . LEU A 1 84 ? 0.919 3.786 13.542 1.00 82.00 84 LEU A O 1
ATOM 695 N N . GLY A 1 85 ? 2.667 3.142 14.794 1.00 86.94 85 GLY A N 1
ATOM 696 C CA . GLY A 1 85 ? 2.090 1.876 15.233 1.00 86.94 85 GLY A CA 1
ATOM 697 C C . GLY A 1 85 ? 2.294 0.738 14.229 1.00 86.94 85 GLY A C 1
ATOM 698 O O . GLY A 1 85 ? 3.156 0.785 13.349 1.00 86.94 85 GLY A O 1
ATOM 699 N N . GLN A 1 86 ? 1.513 -0.331 14.396 1.00 90.75 86 GLN A N 1
ATOM 700 C CA . GLN A 1 86 ? 1.607 -1.543 13.583 1.00 90.75 86 GLN A CA 1
ATOM 701 C C . GLN A 1 86 ? 0.476 -1.629 12.558 1.00 90.75 86 GLN A C 1
ATOM 703 O O . GLN A 1 86 ? -0.689 -1.416 12.891 1.00 90.75 86 GLN A O 1
ATOM 708 N N . ARG A 1 87 ? 0.806 -2.052 11.332 1.00 90.38 87 ARG A N 1
ATOM 709 C CA . ARG A 1 87 ? -0.205 -2.433 10.340 1.00 90.38 87 ARG A CA 1
ATOM 710 C C . ARG A 1 87 ? -0.816 -3.777 10.710 1.00 90.38 87 ARG A C 1
ATOM 712 O O . ARG A 1 87 ? -0.102 -4.772 10.809 1.00 90.38 87 ARG A O 1
ATOM 719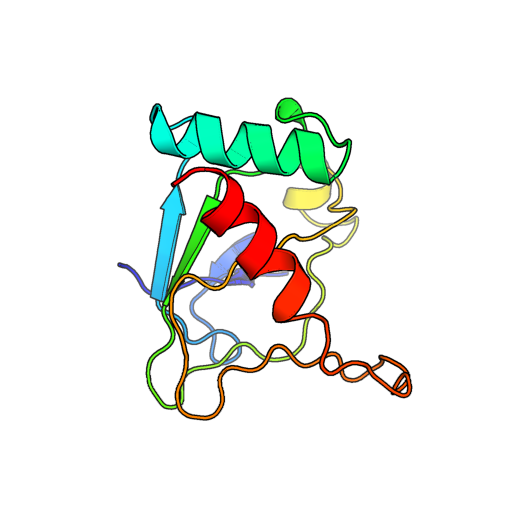 N N . ILE A 1 88 ? -2.136 -3.802 10.862 1.00 92.75 88 ILE A N 1
ATOM 720 C CA . ILE A 1 88 ? -2.908 -5.029 11.112 1.00 92.75 88 ILE A CA 1
ATOM 721 C C . ILE A 1 88 ? -3.526 -5.612 9.834 1.00 92.75 88 ILE A C 1
ATOM 723 O O . ILE A 1 88 ? -3.828 -6.799 9.785 1.00 92.75 88 ILE A O 1
ATOM 727 N N . ALA A 1 89 ? -3.699 -4.788 8.797 1.00 91.19 89 ALA A N 1
ATOM 728 C CA . ALA A 1 89 ? -4.286 -5.176 7.520 1.00 91.19 89 ALA A CA 1
ATOM 729 C C . ALA A 1 89 ? -3.755 -4.289 6.384 1.00 91.19 89 ALA A C 1
ATOM 731 O O . ALA A 1 89 ? -3.390 -3.133 6.606 1.00 91.19 89 ALA A O 1
ATOM 732 N N . THR A 1 90 ? -3.771 -4.829 5.163 1.00 91.19 90 THR A N 1
ATOM 733 C CA . THR A 1 90 ? -3.471 -4.091 3.929 1.00 91.19 90 THR A CA 1
ATOM 734 C C . THR A 1 90 ? -4.579 -4.329 2.918 1.00 91.19 90 THR A C 1
ATOM 736 O O . THR A 1 90 ? -4.861 -5.473 2.561 1.00 91.19 90 THR A O 1
ATOM 739 N N . LEU A 1 91 ? -5.147 -3.245 2.396 1.00 93.25 91 LEU A N 1
ATOM 740 C CA . LEU A 1 91 ? -6.093 -3.279 1.289 1.00 93.25 91 LEU A CA 1
ATOM 741 C C . LEU A 1 91 ? -5.381 -2.869 -0.009 1.00 93.25 91 LEU A C 1
ATOM 743 O O . LEU A 1 91 ? -4.813 -1.782 -0.095 1.00 93.25 91 LEU A O 1
ATOM 747 N N . VAL A 1 92 ? -5.388 -3.749 -1.014 1.00 92.00 92 VAL A N 1
ATOM 748 C CA . VAL A 1 92 ? -4.799 -3.487 -2.338 1.00 92.00 92 VAL A CA 1
ATOM 749 C C . VAL A 1 92 ? -5.915 -3.354 -3.361 1.00 92.00 92 VAL A C 1
ATOM 751 O O . VAL A 1 92 ? -6.689 -4.287 -3.542 1.00 92.00 92 VAL A O 1
ATOM 754 N N . MET A 1 93 ? -5.959 -2.211 -4.045 1.00 92.00 93 MET A N 1
ATOM 755 C CA . MET A 1 93 ? -6.901 -1.935 -5.132 1.00 92.00 93 MET A CA 1
ATOM 756 C C . MET A 1 93 ? -6.166 -1.955 -6.470 1.00 92.00 93 MET A C 1
ATOM 758 O O . MET A 1 93 ? -5.157 -1.265 -6.632 1.00 92.00 93 MET A O 1
ATOM 762 N N . TYR A 1 94 ? -6.684 -2.715 -7.431 1.00 90.00 94 TYR A N 1
ATOM 763 C CA . TYR A 1 94 ? -6.198 -2.697 -8.808 1.00 90.00 94 TYR A CA 1
ATOM 764 C C . TYR A 1 94 ? -6.908 -1.579 -9.572 1.00 90.00 94 TYR A C 1
ATOM 766 O O . TYR A 1 94 ? -8.132 -1.543 -9.622 1.00 90.00 94 TYR A O 1
ATOM 774 N N . LEU A 1 95 ? -6.135 -0.646 -10.132 1.00 92.06 95 LEU A N 1
ATOM 775 C CA . LEU A 1 95 ? -6.666 0.538 -10.826 1.00 92.06 95 LEU A CA 1
ATOM 776 C C . LEU A 1 95 ? -6.748 0.358 -12.350 1.00 92.06 95 LEU A C 1
ATOM 778 O O . LEU A 1 95 ? -7.190 1.262 -13.053 1.00 92.06 95 LEU A O 1
ATOM 782 N N . SER A 1 96 ? -6.278 -0.779 -12.857 1.00 89.38 96 SER A N 1
ATOM 783 C CA . SER A 1 96 ? -6.267 -1.128 -14.274 1.00 89.38 96 SER A CA 1
ATOM 784 C C . SER A 1 96 ? -6.181 -2.642 -14.434 1.00 89.38 96 SER A C 1
ATOM 786 O O . SER A 1 96 ? -5.526 -3.310 -13.628 1.00 89.38 96 SER A O 1
ATOM 788 N N . ASP A 1 97 ? -6.765 -3.173 -15.504 1.00 88.62 97 ASP A N 1
ATOM 789 C CA . ASP A 1 97 ? -6.540 -4.559 -15.901 1.00 88.62 97 ASP A CA 1
ATOM 790 C C . ASP A 1 97 ? -5.109 -4.760 -16.416 1.00 88.62 97 ASP A C 1
ATOM 792 O O . ASP A 1 97 ? -4.529 -3.894 -17.077 1.00 88.62 97 ASP A O 1
ATOM 796 N N . VAL A 1 98 ? -4.540 -5.929 -16.121 1.00 87.31 98 VAL A N 1
ATOM 797 C CA . VAL A 1 98 ? -3.204 -6.334 -16.568 1.00 87.31 98 VAL A CA 1
ATOM 798 C C . VAL A 1 98 ? -3.354 -7.543 -17.480 1.00 87.31 98 VAL A C 1
ATOM 800 O O . VAL A 1 98 ? -3.935 -8.551 -17.085 1.00 87.31 98 VAL A O 1
ATOM 803 N N . LYS A 1 99 ? -2.833 -7.441 -18.707 1.00 87.12 99 LYS A N 1
ATOM 804 C CA . LYS A 1 99 ? -2.956 -8.499 -19.721 1.00 87.12 99 LYS A CA 1
ATOM 805 C C . LYS A 1 99 ? -2.210 -9.780 -19.332 1.00 87.12 99 LYS A C 1
ATOM 807 O O . LYS A 1 99 ? -2.717 -10.870 -19.567 1.00 87.12 99 LYS A O 1
ATOM 812 N N . GLU A 1 100 ? -1.012 -9.644 -18.767 1.00 87.25 100 GLU A N 1
ATOM 813 C CA . GLU A 1 100 ? -0.153 -10.763 -18.373 1.00 87.25 100 GLU A CA 1
ATOM 814 C C . GLU A 1 100 ? 0.744 -10.366 -17.191 1.00 87.25 100 GLU A C 1
ATOM 816 O O . GLU A 1 100 ? 1.245 -9.241 -17.127 1.00 87.25 100 GLU A O 1
ATOM 821 N N . GLY A 1 101 ? 0.965 -11.293 -16.256 1.00 89.50 101 GLY A N 1
ATOM 822 C CA . GLY A 1 101 ? 1.763 -11.045 -15.055 1.00 89.50 101 GLY A CA 1
ATOM 823 C C . GLY A 1 101 ? 1.052 -10.144 -14.037 1.00 89.50 101 GLY A C 1
ATOM 824 O O . GLY A 1 101 ? -0.171 -10.130 -13.943 1.00 89.50 101 GLY A O 1
ATOM 825 N N . GLY A 1 102 ? 1.825 -9.434 -13.209 1.00 85.44 102 GLY A N 1
ATOM 826 C CA . GLY A 1 102 ? 1.299 -8.451 -12.244 1.00 85.44 102 GLY A CA 1
ATOM 827 C C . GLY A 1 102 ? 0.530 -9.022 -11.044 1.00 85.44 102 GLY A C 1
ATOM 828 O O . GLY A 1 102 ? 0.059 -8.257 -10.203 1.00 85.44 102 GLY A O 1
ATOM 829 N N . ALA A 1 103 ? 0.411 -10.347 -10.931 1.00 84.12 103 ALA A N 1
ATOM 830 C CA . ALA A 1 103 ? -0.298 -10.991 -9.833 1.00 84.12 103 ALA A CA 1
ATOM 831 C C . ALA A 1 103 ? 0.383 -10.744 -8.477 1.00 84.12 103 ALA A C 1
ATOM 833 O O . ALA A 1 103 ? 1.606 -10.850 -8.341 1.00 84.12 103 ALA A O 1
ATOM 834 N N . LYS A 1 104 ? -0.422 -10.495 -7.436 1.00 81.81 104 LYS A N 1
ATOM 835 C CA . LYS A 1 104 ? 0.055 -10.523 -6.050 1.00 81.81 104 LYS A CA 1
ATOM 836 C C . LYS A 1 104 ? 0.181 -11.976 -5.590 1.00 81.81 104 LYS A C 1
ATOM 838 O O . LYS A 1 104 ? -0.815 -12.681 -5.465 1.00 81.81 104 LYS A O 1
ATOM 843 N N . VAL A 1 105 ? 1.410 -12.416 -5.332 1.00 85.44 105 VAL A N 1
ATOM 844 C CA . VAL A 1 105 ? 1.713 -13.787 -4.898 1.00 85.44 105 VAL A CA 1
ATOM 845 C C . VAL A 1 105 ? 1.913 -13.825 -3.383 1.00 85.44 105 VAL A C 1
ATOM 847 O O . VAL A 1 105 ? 2.619 -12.986 -2.828 1.00 85.44 105 VAL A O 1
ATOM 850 N N . PHE A 1 106 ? 1.335 -14.831 -2.723 1.00 86.19 106 PHE A N 1
ATOM 851 C CA . PHE A 1 106 ? 1.535 -15.124 -1.301 1.00 86.19 106 PHE A CA 1
ATOM 852 C C . PHE A 1 106 ? 2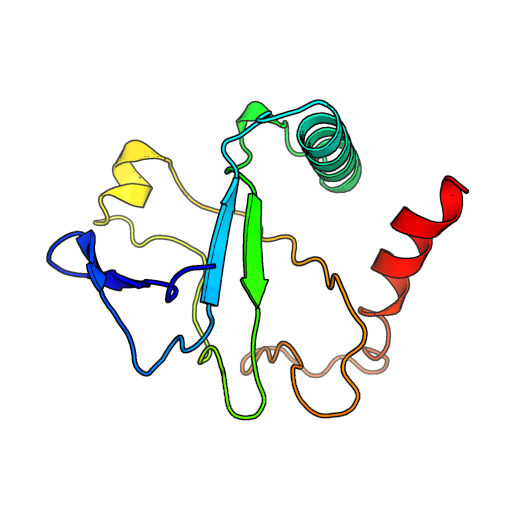.233 -16.487 -1.153 1.00 86.19 106 PHE A C 1
ATOM 854 O O . PHE A 1 106 ? 1.550 -17.505 -1.061 1.00 86.19 106 PHE A O 1
ATOM 861 N N . PRO A 1 107 ? 3.581 -16.548 -1.139 1.00 86.56 107 PRO A N 1
ATOM 862 C CA . PRO A 1 107 ? 4.318 -17.816 -1.233 1.00 86.56 107 PRO A CA 1
ATOM 863 C C . PRO A 1 107 ? 4.037 -18.810 -0.099 1.00 86.56 107 PRO A C 1
ATOM 865 O O . PRO A 1 107 ? 4.128 -20.015 -0.302 1.00 86.56 107 PRO A O 1
ATOM 868 N N . ALA A 1 108 ? 3.698 -18.305 1.089 1.00 86.19 108 ALA A N 1
ATOM 869 C CA . ALA A 1 108 ? 3.389 -19.115 2.266 1.00 86.19 108 ALA A CA 1
ATOM 870 C C . ALA A 1 108 ? 1.893 -19.460 2.403 1.00 86.19 108 ALA A C 1
ATOM 872 O O . ALA A 1 108 ? 1.514 -20.179 3.328 1.00 86.19 108 ALA A O 1
ATOM 873 N N . ALA A 1 109 ? 1.025 -18.939 1.527 1.00 81.81 109 ALA A N 1
ATOM 874 C CA . ALA A 1 109 ? -0.396 -19.247 1.588 1.00 81.81 109 ALA A CA 1
ATOM 875 C C . ALA A 1 109 ? -0.639 -20.702 1.171 1.00 81.81 109 ALA A C 1
ATOM 877 O O . ALA A 1 109 ? -0.115 -21.178 0.161 1.00 81.81 109 ALA A O 1
ATOM 878 N N . LYS A 1 110 ? -1.487 -21.409 1.924 1.00 77.06 110 LYS A N 1
ATOM 879 C CA . LYS A 1 110 ? -2.033 -22.680 1.446 1.00 77.06 110 LYS A CA 1
ATOM 880 C C . LYS A 1 110 ? -2.891 -22.387 0.218 1.00 77.06 110 LYS A C 1
ATOM 882 O O . LYS A 1 110 ? -3.738 -21.497 0.267 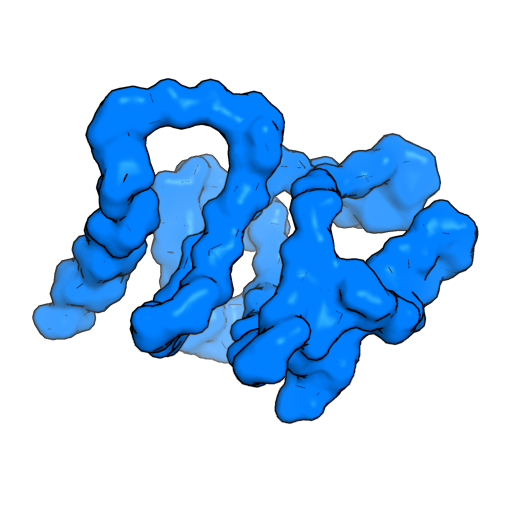1.00 77.06 110 LYS A O 1
ATOM 887 N N . LYS A 1 111 ? -2.694 -23.146 -0.865 1.00 62.03 111 LYS A N 1
ATOM 888 C CA . LYS A 1 111 ? -3.622 -23.131 -2.000 1.00 62.03 111 LYS A CA 1
ATOM 889 C C . LYS A 1 111 ? -4.994 -23.543 -1.476 1.00 62.03 111 LYS A C 1
ATOM 891 O O . LYS A 1 111 ? -5.183 -24.696 -1.099 1.00 62.03 111 LYS A O 1
ATOM 896 N N . MET A 1 112 ? -5.921 -22.598 -1.404 1.00 53.78 112 MET A N 1
ATOM 897 C CA . MET A 1 112 ? -7.317 -22.920 -1.153 1.00 53.78 112 MET A CA 1
ATOM 898 C C . MET A 1 112 ? -7.944 -23.337 -2.490 1.00 53.78 112 MET A C 1
ATOM 900 O O . MET A 1 112 ? -7.772 -22.619 -3.479 1.00 53.78 112 MET A O 1
ATOM 904 N N . PRO A 1 113 ? -8.638 -24.483 -2.563 1.00 49.69 113 PRO A N 1
ATOM 905 C CA . PRO A 1 113 ? -9.455 -24.809 -3.728 1.00 49.69 113 PRO A CA 1
ATOM 906 C C . PRO A 1 113 ? -10.474 -23.679 -3.973 1.00 49.69 113 PRO A C 1
ATOM 908 O O . PRO A 1 113 ? -11.162 -23.280 -3.037 1.00 49.69 113 PRO A O 1
ATOM 911 N N . GLY A 1 114 ? -10.553 -23.144 -5.198 1.00 50.41 114 GLY A N 1
ATOM 912 C CA . GLY A 1 114 ? -11.536 -22.113 -5.586 1.00 50.41 114 GLY A CA 1
ATOM 913 C C . GLY A 1 114 ? -11.118 -20.645 -5.390 1.00 50.41 114 GLY A C 1
ATOM 914 O O . GLY A 1 114 ? -11.957 -19.750 -5.491 1.00 50.41 114 GLY A O 1
ATOM 915 N N . PHE A 1 115 ? -9.837 -20.364 -5.125 1.00 46.94 115 PHE A N 1
ATOM 916 C CA . PHE A 1 115 ? -9.316 -19.001 -4.928 1.00 46.94 115 PHE A CA 1
ATOM 917 C C . PHE A 1 115 ? -9.025 -18.230 -6.240 1.00 46.94 115 PHE A C 1
ATOM 919 O O . PHE A 1 115 ? -8.104 -17.418 -6.293 1.00 46.94 115 PHE A O 1
ATOM 926 N N . GLU A 1 116 ? -9.826 -18.423 -7.296 1.00 48.28 116 GLU A N 1
ATOM 927 C CA . GLU A 1 116 ? -9.933 -17.458 -8.411 1.00 48.28 116 GLU A CA 1
ATOM 928 C C . GLU A 1 116 ? -10.690 -16.164 -8.007 1.00 48.28 116 GLU A C 1
ATOM 930 O O . GLU A 1 116 ? -10.775 -15.202 -8.770 1.00 48.28 116 GLU A O 1
ATOM 935 N N . THR A 1 117 ? -11.213 -16.100 -6.780 1.00 45.47 117 THR A N 1
ATOM 936 C CA . THR A 1 117 ? -12.276 -15.179 -6.335 1.00 45.47 117 THR A CA 1
ATOM 937 C C . THR A 1 117 ? -11.826 -13.834 -5.751 1.00 45.47 117 THR A C 1
ATOM 939 O O . THR A 1 117 ? -12.660 -12.949 -5.564 1.00 45.47 117 THR A O 1
ATOM 942 N N . MET A 1 118 ? -10.530 -13.584 -5.526 1.00 44.50 118 MET A N 1
ATOM 943 C CA . MET A 1 118 ? -10.084 -12.271 -5.007 1.00 44.50 118 MET A CA 1
ATOM 944 C C . MET A 1 118 ? -10.151 -11.139 -6.047 1.00 44.50 118 MET A C 1
ATOM 946 O O . MET A 1 118 ? -10.110 -9.969 -5.672 1.00 44.50 118 MET A O 1
ATOM 950 N N . ARG A 1 119 ? -10.296 -11.458 -7.343 1.00 45.56 119 ARG A N 1
ATOM 951 C CA . ARG A 1 119 ? -10.582 -10.451 -8.383 1.00 45.56 119 ARG A CA 1
ATOM 952 C C . ARG A 1 119 ? -12.027 -9.938 -8.293 1.00 45.56 119 ARG A C 1
ATOM 954 O O . ARG A 1 119 ? -12.280 -8.794 -8.640 1.00 45.56 119 ARG A O 1
ATOM 961 N N . GLN A 1 120 ? -12.954 -10.761 -7.800 1.00 36.75 120 GLN A N 1
ATOM 962 C CA . GLN A 1 120 ? -14.396 -10.537 -7.937 1.00 36.75 120 GLN A CA 1
ATOM 963 C C . GLN A 1 120 ? -14.981 -9.637 -6.838 1.00 36.75 120 GLN A C 1
ATOM 965 O O . GLN A 1 120 ? -15.878 -8.852 -7.115 1.00 36.75 120 GLN A O 1
ATOM 970 N N . LEU A 1 121 ? -14.419 -9.664 -5.622 1.00 42.12 121 LEU A N 1
ATOM 971 C CA . LEU A 1 121 ? -14.878 -8.826 -4.502 1.00 42.12 121 LEU A CA 1
ATOM 972 C C . LEU A 1 121 ? -14.638 -7.316 -4.709 1.00 42.12 121 LEU A C 1
ATOM 974 O O . LEU A 1 121 ? -15.358 -6.507 -4.133 1.00 42.12 121 LEU A O 1
ATOM 978 N N . PHE A 1 122 ? -13.656 -6.916 -5.527 1.00 40.59 122 PHE A N 1
ATOM 979 C CA . PHE A 1 122 ? -13.371 -5.493 -5.771 1.00 40.59 122 PHE A CA 1
ATOM 980 C C . PHE A 1 122 ? -14.203 -4.875 -6.894 1.00 40.59 122 PHE A C 1
ATOM 982 O O . PHE A 1 122 ? -14.557 -3.702 -6.786 1.00 40.59 122 PHE A O 1
ATOM 989 N N . THR A 1 123 ? -14.539 -5.635 -7.941 1.00 37.50 123 THR A N 1
ATOM 990 C CA . THR A 1 123 ? -15.365 -5.133 -9.052 1.00 37.50 123 THR A CA 1
ATOM 991 C C . THR A 1 123 ? -16.748 -4.697 -8.555 1.00 37.50 123 THR A C 1
ATOM 993 O O . THR A 1 123 ? -17.192 -3.596 -8.875 1.00 37.50 123 THR A O 1
ATOM 996 N N . THR A 1 124 ? -17.361 -5.466 -7.647 1.00 35.44 124 THR A N 1
ATOM 997 C CA . THR A 1 124 ? -18.675 -5.146 -7.062 1.00 35.44 124 THR A CA 1
ATOM 998 C C . THR A 1 124 ? -18.681 -3.827 -6.271 1.00 35.44 124 THR A C 1
ATOM 1000 O O . THR A 1 124 ? -19.635 -3.062 -6.353 1.00 35.44 124 THR A O 1
ATOM 1003 N N . MET A 1 125 ? -17.587 -3.480 -5.580 1.00 39.31 125 MET A N 1
ATOM 1004 C CA . MET A 1 125 ? -17.494 -2.248 -4.771 1.00 39.31 125 MET A CA 1
ATOM 1005 C C . MET A 1 125 ? -17.353 -0.957 -5.604 1.00 39.31 125 MET A C 1
ATOM 1007 O O . MET A 1 125 ? -17.502 0.151 -5.074 1.00 39.31 125 MET A O 1
ATOM 1011 N N . VAL A 1 126 ? -17.013 -1.079 -6.892 1.00 44.34 126 VAL A N 1
ATOM 1012 C CA . VAL A 1 126 ? -16.891 0.051 -7.828 1.00 44.34 126 VAL A CA 1
ATOM 1013 C C . VAL A 1 126 ? -18.165 0.206 -8.661 1.00 44.34 126 VAL A C 1
ATOM 1015 O O . VAL A 1 126 ? -18.601 1.337 -8.880 1.00 44.34 126 VAL A O 1
ATOM 1018 N N . GLU A 1 127 ? -18.787 -0.902 -9.068 1.00 35.62 127 GLU A N 1
ATOM 1019 C CA . GLU A 1 127 ? -19.952 -0.904 -9.963 1.00 35.62 127 GLU A CA 1
ATOM 1020 C C . GLU A 1 127 ? -21.283 -0.573 -9.266 1.00 35.62 127 GLU A C 1
ATOM 1022 O O . GLU A 1 127 ? -22.163 -0.009 -9.906 1.00 35.62 127 GLU A O 1
ATOM 1027 N N . GLU A 1 128 ? -21.426 -0.781 -7.951 1.00 35.66 128 GLU A N 1
ATOM 1028 C CA . GLU A 1 128 ? -22.669 -0.449 -7.219 1.00 35.66 128 GLU A CA 1
ATOM 1029 C C . GLU A 1 128 ? -22.944 1.063 -7.050 1.00 35.66 128 GLU A C 1
ATOM 1031 O O . GLU A 1 128 ? -23.890 1.455 -6.369 1.00 35.66 128 GLU A O 1
ATOM 1036 N N . THR A 1 129 ? -22.145 1.946 -7.663 1.00 42.00 129 THR A N 1
ATOM 1037 C CA . THR A 1 129 ? -22.398 3.402 -7.638 1.00 42.00 129 THR A CA 1
ATOM 1038 C C . THR A 1 129 ? -22.303 4.096 -8.998 1.00 42.00 129 THR A C 1
ATOM 1040 O O . THR A 1 129 ? -21.987 5.288 -9.039 1.00 42.00 129 THR A O 1
ATOM 1043 N N . ALA A 1 130 ? -22.563 3.370 -10.089 1.00 36.09 130 ALA A N 1
ATOM 1044 C CA . ALA A 1 130 ? -22.827 3.967 -11.400 1.00 36.09 130 ALA A CA 1
ATOM 1045 C C . ALA A 1 130 ? -24.327 4.232 -11.596 1.00 36.09 130 ALA A C 1
ATOM 1047 O O . ALA A 1 130 ? -25.130 3.331 -11.269 1.00 36.09 130 ALA A O 1
#

Sequence (130 aa):
MKRSLVSDQKSWKGLVSSHRTSTGRFLVKGQNQLVRRIEKRIAEFTFIPVENGEGLSILHYEVGQKFDPHYDYSRPESFNFKTLGQRIATLVMYLSDVKEGGAKVFPAAKKMPGFETMRQLFTTMVEETA

pLDDT: mean 81.73, std 17.99, range [35.44, 98.12]

Foldseek 3Di:
DAFAFDQDPPPRDTDRDPQAGWDWDWDAQCNDPVNVVVLVLVCVVVVNDSVLDGTDIGIDADPPGHHHDDDPWDDCVDPCCVPNNTDPDDDDDDPDDDPDDPDDDDPPDDPDPPPPCPVPVRVVSVPVPD

InterPro domains:
  IPR006620 Prolyl 4-hydroxylase, alpha subunit [SM00702] (2-127)
  IPR044862 Prolyl 4-hydroxylase alpha subunit, Fe(2+) 2OG dioxygenase domain [PF13640] (57-107)
  IPR045054 Prolyl 4-hydroxylase [PTHR10869] (1-108)

Organism: Cucumis melo (NCBI:txid3656)